Protein AF-A0A820TMY3-F1 (afdb_monomer)

Sequence (99 aa):
VLPTGPGAWELRDNNTSRSKKAVVINDMHKAIPSPTHMALVELQRRKILKCLVSQNCDGLHLRSGMNPKCLAELHGNMNLESCSKCDAKYLRDYDAATG

Radius of gyration: 17.81 Å; Cα contacts (8 Å, |Δi|>4): 97; chains: 1; bounding box: 42×46×33 Å

Solvent-accessible surface area (backbone atoms only — not comparable to full-atom values): 6385 Å² total; per-residue (Å²): 132,64,96,82,57,81,54,83,73,65,59,66,78,61,89,66,92,70,79,85,70,82,81,80,84,72,63,70,75,75,60,72,62,50,74,67,49,50,50,52,36,50,35,38,76,70,65,71,45,80,63,46,80,40,75,60,37,81,42,41,58,59,75,55,66,39,59,69,92,38,50,43,53,78,70,42,37,35,23,49,36,65,40,95,88,74,68,53,71,48,82,52,87,50,81,45,65,68,130

Mean predicted aligned error: 10.36 Å

pLDDT: mean 83.42, std 15.84, range [44.34, 98.38]

Organism: NCBI:txid433720

Foldseek 3Di:
DPPVPDDPVVVVVPDDDDDDDDDDDDDLLPDAADPVLLVQQVCVVVVVQQAAEDCDQSCNNVVSVHDPVRYHHPPHHQQWDADPPPRDIDGHSDGPPDD

InterPro domains:
  IPR003000 Sirtuin family [PF02146] (29-92)
  IPR026590 Sirtuin family, catalytic core domain [PS50305] (1-99)
  IPR029035 DHS-like NAD/FAD-binding domain superfamily [SSF52467] (25-95)
  IPR050134 NAD-dependent sirtuin protein deacylases [PTHR11085] (23-92)

Ne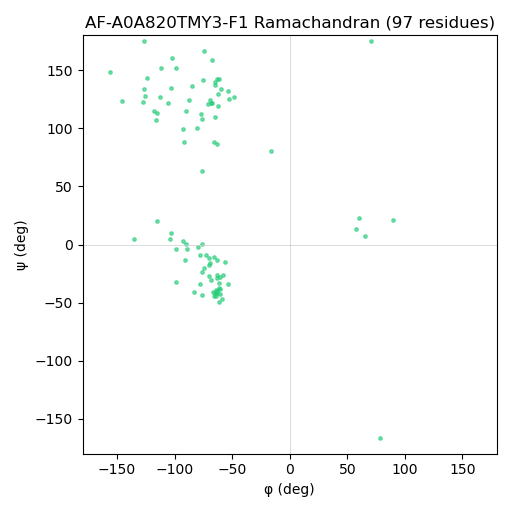arest PDB structures (foldseek):
  3pkj-assembly7_E  TM=9.609E-01  e=8.923E-08  Homo sapiens
  3pkj-assembly7_B  TM=9.615E-01  e=1.451E-07  Homo sapiens
  8ak5-assembly2_B  TM=9.652E-01  e=2.711E-07  Homo sapiens
  3pkj-assembly1_A  TM=9.621E-01  e=2.711E-07  Homo sapiens
  3pki-assembly2_B  TM=7.802E-01  e=4.408E-07  Homo sapiens

Structure (mmCIF, N/CA/C/O backbone):
data_AF-A0A820TMY3-F1
#
_entry.id   AF-A0A820TMY3-F1
#
loop_
_atom_site.group_PDB
_atom_site.id
_atom_site.type_symbol
_atom_site.label_atom_id
_atom_site.label_alt_id
_atom_site.label_comp_id
_atom_site.label_asym_id
_atom_site.label_entity_id
_atom_site.label_seq_id
_atom_site.pdbx_PDB_ins_code
_atom_site.Cartn_x
_atom_site.Cartn_y
_atom_site.Cartn_z
_atom_site.occupancy
_atom_site.B_iso_or_equiv
_atom_site.auth_seq_id
_atom_site.auth_comp_id
_atom_site.auth_asym_id
_atom_site.auth_atom_id
_atom_site.pdbx_PDB_model_num
ATOM 1 N N . VAL A 1 1 ? 7.267 -34.389 0.660 1.00 53.50 1 VAL A N 1
ATOM 2 C CA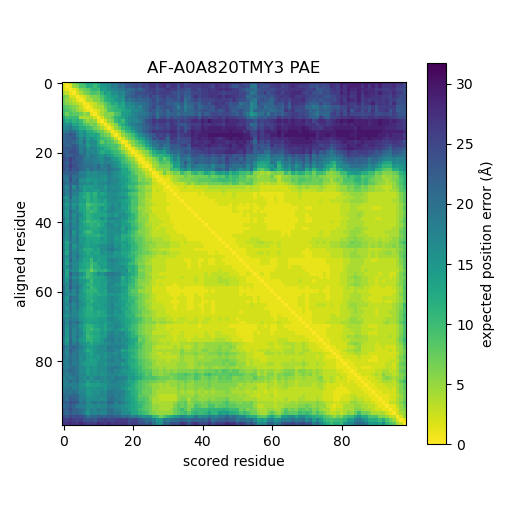 . VAL A 1 1 ? 7.757 -33.836 -0.624 1.00 53.50 1 VAL A CA 1
ATOM 3 C C . VAL A 1 1 ? 6.539 -33.490 -1.457 1.00 53.50 1 VAL A C 1
ATOM 5 O O . VAL A 1 1 ? 5.697 -34.363 -1.635 1.00 53.50 1 VAL A O 1
ATOM 8 N N . LEU A 1 2 ? 6.369 -32.224 -1.849 1.00 53.25 2 LEU A N 1
ATOM 9 C CA . LEU A 1 2 ? 5.238 -31.825 -2.691 1.00 53.25 2 LEU A CA 1
ATOM 10 C C . LEU A 1 2 ? 5.330 -32.542 -4.053 1.00 53.25 2 LEU A C 1
ATOM 12 O O . LEU A 1 2 ? 6.433 -32.670 -4.586 1.00 53.25 2 LEU A O 1
ATOM 16 N N . PRO A 1 3 ? 4.204 -32.976 -4.646 1.00 65.00 3 PRO A N 1
ATOM 17 C CA . PRO A 1 3 ? 4.201 -33.647 -5.950 1.00 65.00 3 PRO A CA 1
ATOM 18 C C . PRO A 1 3 ? 4.711 -32.761 -7.100 1.00 65.00 3 PRO A C 1
ATOM 20 O O . PRO A 1 3 ? 5.016 -33.260 -8.176 1.00 65.00 3 PRO A O 1
ATOM 23 N N . THR A 1 4 ? 4.836 -31.453 -6.870 1.00 69.19 4 THR A N 1
ATOM 24 C CA . THR A 1 4 ? 5.355 -30.459 -7.820 1.00 69.19 4 THR A CA 1
ATOM 25 C C . THR A 1 4 ? 6.880 -30.428 -7.923 1.00 69.19 4 THR A C 1
ATOM 27 O O . THR A 1 4 ? 7.413 -29.646 -8.705 1.00 69.19 4 THR A O 1
ATOM 30 N N . GLY A 1 5 ? 7.588 -31.246 -7.139 1.00 64.44 5 GLY A N 1
ATOM 31 C CA . GLY A 1 5 ? 9.041 -31.166 -7.026 1.00 64.44 5 GLY A CA 1
ATOM 32 C C . GLY A 1 5 ? 9.507 -29.917 -6.264 1.00 64.44 5 GLY A C 1
ATOM 33 O O . GLY A 1 5 ? 8.681 -29.090 -5.853 1.00 64.44 5 GLY A O 1
ATOM 34 N N . PRO A 1 6 ? 10.823 -29.808 -6.021 1.00 66.25 6 PRO A N 1
ATOM 35 C CA . PRO A 1 6 ? 11.394 -28.685 -5.302 1.00 66.25 6 PRO A CA 1
ATOM 36 C C . PRO A 1 6 ? 11.217 -27.364 -6.065 1.00 66.25 6 PRO A C 1
ATOM 38 O O . PRO A 1 6 ? 11.337 -27.308 -7.291 1.00 66.25 6 PRO A O 1
ATOM 41 N N . GLY A 1 7 ? 10.908 -26.289 -5.342 1.00 61.31 7 GLY A N 1
ATOM 42 C CA . GLY A 1 7 ? 10.694 -24.963 -5.924 1.00 61.31 7 GLY A CA 1
ATOM 43 C C . GLY A 1 7 ? 11.987 -24.382 -6.503 1.00 61.31 7 GLY A C 1
ATOM 44 O O . GLY A 1 7 ? 13.087 -24.736 -6.090 1.00 61.31 7 GLY A O 1
ATOM 45 N N . ALA A 1 8 ? 11.892 -23.414 -7.420 1.00 63.53 8 ALA A N 1
ATOM 46 C CA . ALA A 1 8 ? 13.065 -22.775 -8.041 1.00 63.53 8 ALA A CA 1
ATOM 47 C C . ALA A 1 8 ? 14.071 -22.146 -7.045 1.00 63.53 8 ALA A C 1
ATOM 49 O O . ALA A 1 8 ? 15.201 -21.829 -7.417 1.00 63.53 8 ALA A O 1
ATOM 50 N N . TRP A 1 9 ? 13.660 -21.958 -5.789 1.00 54.88 9 TRP A N 1
ATOM 51 C CA . TRP A 1 9 ? 14.500 -21.510 -4.680 1.00 54.88 9 TRP A CA 1
ATOM 52 C C . TRP A 1 9 ? 15.380 -22.627 -4.102 1.00 54.88 9 TRP A C 1
ATOM 54 O O . TRP A 1 9 ? 16.520 -22.347 -3.760 1.00 54.88 9 TRP A O 1
ATOM 64 N N . GLU A 1 10 ? 14.907 -23.875 -4.086 1.00 62.06 10 GLU A N 1
ATOM 65 C CA . GLU A 1 10 ? 15.664 -25.059 -3.640 1.00 62.06 10 GLU A CA 1
ATOM 66 C C . GLU A 1 10 ? 16.694 -25.516 -4.690 1.00 62.06 10 GLU A C 1
ATOM 68 O O . GLU A 1 10 ? 17.713 -26.108 -4.355 1.00 62.06 10 GLU A O 1
ATOM 73 N N . LEU A 1 11 ? 16.496 -25.178 -5.972 1.00 57.81 11 LEU A N 1
ATOM 74 C CA . LEU A 1 11 ? 17.484 -25.441 -7.032 1.00 57.81 11 LEU A CA 1
ATOM 75 C C . LEU A 1 11 ? 18.761 -24.586 -6.908 1.00 57.81 11 LEU A C 1
ATOM 77 O O . LEU A 1 11 ? 19.760 -24.894 -7.557 1.00 57.81 11 LEU A O 1
ATOM 81 N N . ARG A 1 12 ? 18.741 -23.504 -6.115 1.00 56.72 12 ARG A N 1
ATOM 82 C CA . ARG A 1 12 ? 19.876 -22.570 -5.983 1.00 56.72 12 ARG A CA 1
ATOM 83 C C . ARG A 1 12 ? 21.037 -23.119 -5.161 1.00 56.72 12 ARG A C 1
ATOM 85 O O . ARG A 1 12 ? 22.150 -22.636 -5.350 1.00 56.72 12 ARG A O 1
ATOM 92 N N . ASP A 1 13 ? 20.804 -24.131 -4.334 1.00 56.44 13 ASP A N 1
ATOM 93 C CA . ASP A 1 13 ? 21.854 -24.730 -3.502 1.00 56.44 13 ASP A CA 1
ATOM 94 C C . ASP A 1 13 ? 22.765 -25.683 -4.299 1.00 56.44 13 ASP A C 1
ATOM 96 O O . ASP A 1 13 ? 23.841 -26.070 -3.841 1.00 56.44 13 ASP A O 1
ATOM 100 N N . ASN A 1 14 ? 22.402 -25.989 -5.550 1.00 56.28 14 ASN A N 1
ATOM 101 C CA . ASN A 1 14 ? 23.194 -26.837 -6.433 1.00 56.28 14 ASN A CA 1
ATOM 102 C C . ASN A 1 14 ? 24.153 -25.986 -7.275 1.00 56.28 14 ASN A C 1
ATOM 104 O O . ASN A 1 14 ? 23.833 -25.552 -8.384 1.00 56.28 14 ASN A O 1
ATOM 108 N N . ASN A 1 15 ? 25.328 -25.756 -6.684 1.00 53.88 15 ASN A N 1
ATOM 109 C CA . ASN A 1 15 ? 26.574 -25.203 -7.225 1.00 53.88 15 ASN A CA 1
ATOM 110 C C . ASN A 1 15 ? 26.679 -25.188 -8.769 1.00 53.88 15 ASN A C 1
ATOM 112 O O . ASN A 1 15 ? 27.332 -26.030 -9.383 1.00 53.88 15 ASN A O 1
ATOM 116 N N . THR A 1 16 ? 26.057 -24.196 -9.405 1.00 55.34 16 THR A N 1
ATOM 117 C CA . THR A 1 16 ? 26.292 -23.847 -10.809 1.00 55.34 16 THR A CA 1
ATOM 118 C C . THR A 1 16 ? 26.842 -22.428 -10.842 1.00 55.34 16 THR A C 1
ATOM 120 O O . THR A 1 16 ? 26.197 -21.465 -10.424 1.00 55.34 16 THR A O 1
ATOM 123 N N . SER A 1 17 ? 28.089 -22.308 -11.293 1.00 55.56 17 SER A N 1
ATOM 124 C CA . SER A 1 17 ? 28.866 -21.073 -11.386 1.00 55.56 17 SER A CA 1
ATOM 125 C C . SER A 1 17 ? 28.213 -20.078 -12.355 1.00 55.56 17 SER A C 1
ATOM 127 O O . SER A 1 17 ? 28.526 -20.000 -13.541 1.00 55.56 17 SER A O 1
ATOM 129 N N . ARG A 1 18 ? 27.269 -19.280 -11.845 1.00 59.00 18 ARG A N 1
ATOM 130 C CA . ARG A 1 18 ? 26.671 -18.161 -12.579 1.00 59.00 18 ARG A CA 1
ATOM 131 C C . ARG A 1 18 ? 27.724 -17.070 -12.779 1.00 59.00 18 ARG A C 1
ATOM 133 O O . ARG A 1 18 ? 28.257 -16.535 -11.809 1.00 59.00 18 ARG A O 1
ATOM 140 N N . SER A 1 19 ? 27.995 -16.723 -14.040 1.00 58.94 19 SER A N 1
ATOM 141 C CA . SER A 1 19 ? 28.814 -15.560 -14.408 1.00 58.94 19 SER A CA 1
ATOM 142 C C . SER A 1 19 ? 28.348 -14.323 -13.628 1.00 58.94 19 SER A C 1
ATOM 144 O O . SER A 1 19 ? 27.150 -14.016 -13.614 1.00 58.94 19 SER A O 1
ATOM 146 N N . LYS A 1 20 ? 29.280 -13.649 -12.938 1.00 57.69 20 LYS A N 1
ATOM 147 C CA . LYS A 1 20 ? 29.012 -12.463 -12.112 1.00 57.69 20 LYS A CA 1
ATOM 148 C C . LYS A 1 20 ? 28.560 -11.315 -13.018 1.00 57.69 20 LYS A C 1
ATOM 150 O O . LYS A 1 20 ? 29.377 -10.527 -13.485 1.00 57.69 20 LYS A O 1
ATOM 155 N N . LYS A 1 21 ? 27.256 -11.217 -13.289 1.00 63.72 21 LYS A N 1
ATOM 156 C CA . LYS A 1 21 ? 26.676 -9.992 -13.850 1.00 63.72 21 LYS A CA 1
ATOM 157 C C . LYS A 1 21 ? 26.934 -8.855 -12.864 1.00 63.72 21 LYS A C 1
ATOM 159 O O . LYS A 1 21 ? 26.723 -9.030 -11.665 1.00 63.72 21 LYS A O 1
ATOM 164 N N . ALA A 1 22 ? 27.386 -7.714 -13.379 1.00 67.62 22 ALA A N 1
ATOM 165 C CA . ALA A 1 22 ? 27.529 -6.499 -12.593 1.00 67.62 22 ALA A CA 1
ATOM 166 C C . ALA A 1 22 ? 26.203 -6.198 -11.882 1.00 67.62 22 ALA A C 1
ATOM 168 O O . ALA A 1 22 ? 25.144 -6.152 -12.514 1.00 67.62 22 ALA A O 1
ATOM 169 N N . VAL A 1 23 ? 26.264 -6.049 -10.561 1.00 67.19 23 VAL A N 1
ATOM 170 C CA . VAL A 1 23 ? 25.110 -5.661 -9.756 1.00 67.19 23 VAL A CA 1
ATOM 171 C C . VAL A 1 23 ? 24.909 -4.169 -9.977 1.00 67.19 23 VAL A C 1
ATOM 173 O O . VAL A 1 23 ? 25.711 -3.357 -9.525 1.00 67.19 23 VAL A O 1
ATOM 176 N N . VAL A 1 24 ? 23.859 -3.809 -10.710 1.00 70.19 24 VAL A N 1
ATOM 177 C CA . VAL A 1 24 ? 23.426 -2.415 -10.805 1.00 70.19 24 VAL A CA 1
ATOM 178 C C . VAL A 1 24 ? 22.686 -2.093 -9.510 1.00 70.19 24 VAL A C 1
ATOM 180 O O . VAL A 1 24 ? 21.631 -2.666 -9.239 1.00 70.19 24 VAL A O 1
ATOM 183 N N . ILE A 1 25 ? 23.266 -1.219 -8.689 1.00 66.38 25 ILE A N 1
ATOM 184 C CA . ILE A 1 25 ? 22.620 -0.716 -7.477 1.00 66.38 25 ILE A CA 1
ATOM 185 C C . ILE A 1 25 ? 21.660 0.392 -7.917 1.00 66.38 25 ILE A C 1
ATOM 187 O O . ILE A 1 25 ? 22.086 1.505 -8.220 1.00 66.38 25 ILE A O 1
ATOM 191 N N . ASN A 1 26 ? 20.372 0.071 -8.011 1.00 68.44 26 ASN A N 1
ATOM 192 C CA . ASN A 1 26 ? 19.348 1.074 -8.278 1.00 68.44 26 ASN A CA 1
ATOM 193 C C . ASN A 1 26 ? 18.916 1.737 -6.972 1.00 68.44 26 ASN A C 1
ATOM 195 O O . ASN A 1 26 ? 18.671 1.066 -5.972 1.00 68.44 26 ASN A O 1
ATOM 199 N N . ASP A 1 27 ? 18.782 3.058 -7.021 1.00 81.00 27 ASP A N 1
ATOM 200 C CA . ASP A 1 27 ? 18.176 3.855 -5.962 1.00 81.00 27 ASP A CA 1
ATOM 201 C C . ASP A 1 27 ? 16.702 3.449 -5.781 1.00 81.00 27 ASP A C 1
ATOM 203 O O . ASP A 1 27 ? 15.897 3.554 -6.713 1.00 81.00 27 ASP A O 1
ATOM 207 N N . MET A 1 28 ? 16.359 2.970 -4.583 1.00 78.81 28 MET A N 1
ATOM 208 C CA . MET A 1 28 ? 15.015 2.499 -4.245 1.00 78.81 28 MET A CA 1
ATOM 209 C C . MET A 1 28 ? 13.966 3.612 -4.374 1.00 78.81 28 MET A C 1
ATOM 211 O O . MET A 1 28 ? 12.847 3.347 -4.811 1.00 78.81 28 MET A O 1
ATOM 215 N N . HIS A 1 29 ? 14.323 4.872 -4.101 1.00 77.38 29 HIS A N 1
ATOM 216 C CA . HIS A 1 29 ? 13.392 6.002 -4.218 1.00 77.38 29 HIS A CA 1
ATOM 217 C C . HIS A 1 29 ? 12.913 6.212 -5.656 1.00 77.38 29 HIS A C 1
ATOM 219 O O . HIS A 1 29 ? 11.781 6.630 -5.903 1.00 77.38 29 HIS A O 1
ATOM 225 N N . LYS A 1 30 ? 13.752 5.842 -6.628 1.00 83.38 30 LYS A N 1
ATOM 226 C CA . LYS A 1 30 ? 13.453 5.944 -8.060 1.00 83.38 30 LYS A CA 1
ATOM 227 C C . LYS A 1 30 ? 12.776 4.698 -8.621 1.00 83.38 30 LYS A C 1
ATOM 229 O O . LYS A 1 30 ? 12.414 4.690 -9.798 1.00 83.38 30 LYS A O 1
ATOM 234 N N . ALA A 1 31 ? 12.594 3.649 -7.818 1.00 88.19 31 ALA A N 1
ATOM 235 C CA . ALA A 1 31 ? 11.895 2.453 -8.261 1.00 88.19 31 ALA A CA 1
ATOM 236 C C . ALA A 1 31 ? 10.452 2.797 -8.650 1.00 88.19 31 ALA A C 1
ATOM 238 O O . ALA A 1 31 ? 9.800 3.625 -8.010 1.00 88.19 31 ALA A O 1
ATOM 239 N N . ILE A 1 32 ? 9.957 2.154 -9.705 1.00 91.19 32 ILE A N 1
ATOM 240 C CA . ILE A 1 32 ? 8.570 2.269 -10.162 1.00 91.19 32 ILE A CA 1
ATOM 241 C C . ILE A 1 32 ? 7.841 0.939 -9.941 1.00 91.19 32 ILE A C 1
ATOM 243 O O . ILE A 1 32 ? 8.485 -0.116 -9.972 1.00 91.19 32 ILE A O 1
ATOM 247 N N . PRO A 1 33 ? 6.511 0.951 -9.736 1.00 95.38 33 PRO A N 1
ATOM 248 C CA . PRO A 1 33 ? 5.737 -0.275 -9.597 1.00 95.38 33 PRO A CA 1
ATOM 249 C C . PRO A 1 33 ? 5.950 -1.234 -10.772 1.00 95.38 33 PRO A C 1
ATOM 251 O O . PRO A 1 33 ? 5.873 -0.850 -11.939 1.00 95.38 33 PRO A O 1
ATOM 254 N N . SER A 1 34 ? 6.203 -2.505 -10.460 1.00 96.50 34 SER A N 1
ATOM 255 C CA . SER A 1 34 ? 6.380 -3.541 -11.482 1.00 96.50 34 SER A CA 1
ATOM 256 C C . SER A 1 34 ? 5.041 -3.946 -12.127 1.00 96.50 34 SER A C 1
ATOM 258 O O . SER A 1 34 ? 3.977 -3.677 -11.560 1.00 96.50 34 SER A O 1
ATOM 260 N N . PRO A 1 35 ? 5.047 -4.679 -13.259 1.00 98.19 35 PRO A N 1
ATOM 261 C CA . PRO A 1 35 ? 3.818 -5.204 -13.858 1.00 98.19 35 PRO A CA 1
ATOM 262 C C . PRO A 1 35 ? 2.957 -6.023 -12.888 1.00 98.19 35 PRO A C 1
ATOM 264 O O . PRO A 1 35 ? 1.733 -5.940 -12.940 1.00 98.19 35 PRO A O 1
ATOM 267 N N . THR A 1 36 ? 3.572 -6.757 -11.954 1.00 97.81 36 THR A N 1
ATOM 268 C CA . THR A 1 36 ? 2.841 -7.500 -10.915 1.00 97.81 36 THR A CA 1
ATOM 269 C C . THR A 1 36 ? 2.097 -6.564 -9.966 1.00 97.81 36 THR A C 1
ATOM 271 O O . THR A 1 36 ? 0.943 -6.831 -9.645 1.00 97.81 36 THR A O 1
ATOM 274 N N . HIS A 1 37 ? 2.706 -5.445 -9.557 1.00 98.12 37 HIS A N 1
ATOM 275 C CA . HIS A 1 37 ? 2.013 -4.438 -8.746 1.00 98.12 37 HIS A CA 1
ATOM 276 C C . HIS A 1 37 ? 0.783 -3.911 -9.489 1.00 98.12 37 HIS A C 1
ATOM 278 O O . HIS A 1 37 ? -0.317 -3.897 -8.939 1.00 98.12 37 HIS A O 1
ATOM 284 N N . MET A 1 38 ? 0.951 -3.571 -10.769 1.00 98.25 38 MET A N 1
ATOM 285 C CA . MET A 1 38 ? -0.142 -3.066 -11.600 1.0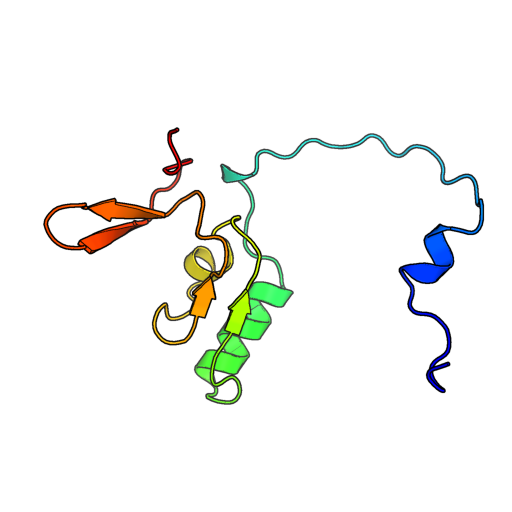0 98.25 38 MET A CA 1
ATOM 286 C C . MET A 1 38 ? -1.251 -4.107 -11.809 1.00 98.25 38 MET A C 1
ATOM 288 O O . MET A 1 38 ? -2.432 -3.768 -11.749 1.00 98.25 38 MET A O 1
ATOM 292 N N . ALA A 1 39 ? -0.897 -5.382 -11.987 1.00 98.38 39 ALA A N 1
ATOM 293 C CA . ALA A 1 39 ? -1.866 -6.469 -12.097 1.00 98.38 39 ALA A CA 1
ATOM 294 C C . ALA A 1 39 ? -2.683 -6.646 -10.805 1.00 98.38 39 ALA A C 1
ATOM 296 O O . ALA A 1 39 ? -3.899 -6.816 -10.867 1.00 98.38 39 ALA A O 1
ATOM 297 N N . LEU A 1 40 ? -2.046 -6.553 -9.633 1.00 98.31 40 LEU A N 1
ATOM 298 C CA . LEU A 1 40 ? -2.738 -6.629 -8.341 1.00 98.31 40 LEU A CA 1
ATOM 299 C C . LEU A 1 40 ? -3.721 -5.468 -8.150 1.00 98.31 40 LEU A C 1
ATOM 301 O O . LEU A 1 40 ? -4.840 -5.685 -7.683 1.00 98.31 40 LEU A O 1
ATOM 305 N N . VAL A 1 41 ? -3.342 -4.255 -8.562 1.00 98.06 41 VAL A N 1
ATOM 306 C CA . VAL A 1 41 ? -4.247 -3.094 -8.566 1.00 98.06 41 VAL A CA 1
ATOM 307 C C . VAL A 1 41 ? -5.453 -3.347 -9.470 1.00 98.06 41 VAL A C 1
ATOM 309 O O . VAL A 1 41 ? -6.585 -3.053 -9.087 1.00 98.06 41 VAL A O 1
ATOM 312 N N . GLU A 1 42 ? -5.251 -3.935 -10.647 1.00 98.19 42 GLU A N 1
ATOM 313 C CA . GLU A 1 42 ? -6.354 -4.250 -11.556 1.00 98.19 42 GLU A CA 1
ATOM 314 C C . GLU A 1 42 ? -7.291 -5.330 -10.990 1.00 98.19 42 GLU A C 1
ATOM 316 O O . GLU A 1 42 ? -8.514 -5.184 -11.044 1.00 98.19 42 GLU A O 1
ATOM 321 N N . LEU A 1 43 ? -6.751 -6.376 -10.357 1.00 98.31 43 LEU A N 1
ATOM 322 C CA . LEU A 1 43 ? -7.558 -7.384 -9.659 1.00 98.31 43 LEU A CA 1
ATOM 323 C C . LEU A 1 43 ? -8.376 -6.774 -8.512 1.00 98.31 43 LEU A C 1
ATOM 325 O O . LEU A 1 43 ? -9.533 -7.153 -8.304 1.00 98.31 43 LEU A O 1
ATOM 329 N N . GLN A 1 44 ? -7.804 -5.807 -7.792 1.00 97.75 44 GLN A N 1
ATOM 330 C CA . GLN A 1 44 ? -8.501 -5.051 -6.754 1.00 97.75 44 GLN A CA 1
ATOM 331 C C . GLN A 1 44 ? -9.623 -4.186 -7.345 1.00 97.75 44 GLN A C 1
ATOM 333 O O . GLN A 1 44 ? -10.736 -4.178 -6.819 1.00 97.75 44 GLN A O 1
ATOM 338 N N . ARG A 1 45 ? -9.380 -3.484 -8.461 1.00 96.69 45 ARG A N 1
ATOM 339 C CA . ARG A 1 45 ? -10.401 -2.675 -9.157 1.00 96.69 45 ARG A CA 1
ATOM 340 C C . ARG A 1 45 ? -11.580 -3.514 -9.636 1.00 96.69 45 ARG A C 1
ATOM 342 O O . ARG A 1 45 ? -12.726 -3.096 -9.497 1.00 96.69 45 ARG A O 1
ATOM 349 N N . ARG A 1 46 ? -11.310 -4.728 -10.118 1.00 97.94 46 ARG A N 1
ATOM 350 C CA . ARG A 1 46 ? -12.336 -5.703 -10.521 1.00 97.94 46 ARG A CA 1
ATOM 351 C C . ARG A 1 46 ? -13.028 -6.398 -9.346 1.00 97.94 46 ARG A C 1
ATOM 353 O O . ARG A 1 46 ? -13.893 -7.234 -9.579 1.00 97.94 46 ARG A O 1
ATOM 360 N N . LYS A 1 47 ? -12.668 -6.065 -8.099 1.00 96.81 47 LYS A N 1
ATOM 361 C CA . LYS A 1 47 ? -13.189 -6.678 -6.863 1.00 96.81 47 LYS A CA 1
ATOM 362 C C . LYS A 1 47 ? -12.933 -8.191 -6.762 1.00 96.81 47 LYS A C 1
ATOM 364 O O . LYS A 1 47 ? -13.631 -8.882 -6.028 1.00 96.81 47 LYS A O 1
ATOM 369 N N . ILE A 1 48 ? -11.926 -8.697 -7.477 1.00 98.12 48 ILE A N 1
ATOM 370 C CA . ILE A 1 48 ? -11.480 -10.098 -7.408 1.00 98.12 48 ILE A CA 1
ATOM 371 C C . ILE A 1 48 ? -10.536 -10.274 -6.214 1.00 98.12 48 ILE A C 1
ATOM 373 O O . ILE A 1 48 ? -10.623 -11.251 -5.474 1.00 98.12 48 ILE A O 1
ATOM 377 N N . LEU A 1 49 ? -9.647 -9.299 -6.000 1.00 97.50 49 LEU A N 1
ATOM 378 C CA . LEU A 1 49 ? -8.736 -9.269 -4.861 1.00 97.50 49 LEU A CA 1
ATOM 379 C C . LEU A 1 49 ? -9.391 -8.529 -3.688 1.00 97.50 49 LEU A C 1
ATOM 381 O O . LEU A 1 49 ? -9.649 -7.329 -3.770 1.00 97.50 49 LEU A O 1
ATOM 385 N N . LYS A 1 50 ? -9.657 -9.253 -2.593 1.00 96.88 50 LYS A N 1
ATOM 386 C CA . LYS A 1 50 ? -10.273 -8.702 -1.371 1.00 96.88 50 LYS A CA 1
ATOM 387 C C . LYS A 1 50 ? -9.285 -7.891 -0.531 1.00 96.88 50 LYS A C 1
ATOM 389 O O . LYS A 1 50 ? -9.647 -6.851 0.008 1.00 96.88 50 LYS A O 1
ATOM 394 N N . CYS A 1 51 ? -8.071 -8.408 -0.375 1.00 97.12 51 CYS A N 1
ATOM 395 C CA . CYS A 1 51 ? -7.014 -7.814 0.432 1.00 97.12 51 CYS A CA 1
ATOM 396 C C . CYS A 1 51 ? -5.652 -8.308 -0.066 1.00 97.12 51 CYS A C 1
ATOM 398 O O . CYS A 1 51 ? -5.549 -9.444 -0.535 1.00 97.12 51 CYS A O 1
ATOM 400 N N . LEU A 1 52 ? -4.626 -7.469 0.054 1.00 97.75 52 LEU A N 1
ATOM 401 C CA . LEU A 1 52 ? -3.228 -7.824 -0.127 1.00 97.75 52 LEU A CA 1
ATOM 402 C C . LEU A 1 52 ? -2.505 -7.719 1.216 1.00 97.75 52 LEU A C 1
ATOM 404 O O . LEU A 1 52 ? -2.538 -6.677 1.863 1.00 97.75 52 LEU A O 1
ATOM 408 N N . VAL A 1 53 ? -1.817 -8.786 1.610 1.00 97.75 53 VAL A N 1
ATOM 409 C CA . VAL A 1 53 ? -0.903 -8.782 2.756 1.00 97.75 53 VAL A CA 1
ATOM 410 C C . VAL A 1 53 ? 0.516 -8.803 2.204 1.00 97.75 53 VAL A C 1
ATOM 412 O O . VAL A 1 53 ? 0.859 -9.708 1.444 1.00 97.75 53 VAL A O 1
ATOM 415 N N . SER A 1 54 ? 1.320 -7.802 2.553 1.00 97.12 54 SER A N 1
ATOM 416 C CA . SER A 1 54 ? 2.683 -7.635 2.056 1.00 97.12 54 SER A CA 1
ATOM 417 C C . SER A 1 54 ? 3.684 -7.560 3.205 1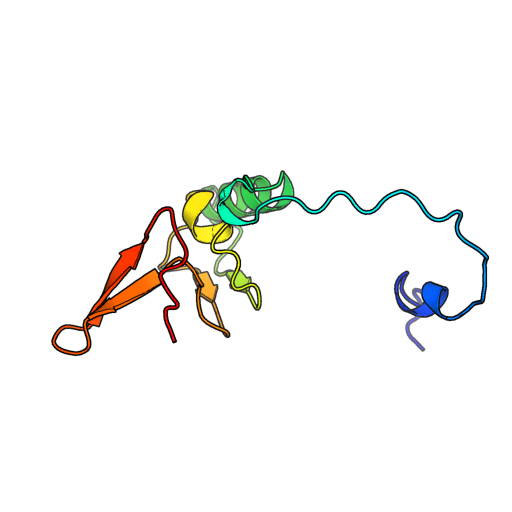.00 97.12 54 SER A C 1
ATOM 419 O O . SER A 1 54 ? 3.408 -6.993 4.262 1.00 97.12 54 SER A O 1
ATOM 421 N N . GLN A 1 55 ? 4.855 -8.150 2.980 1.00 96.88 55 GLN A N 1
ATOM 422 C CA . GLN A 1 55 ? 6.028 -8.042 3.853 1.00 96.88 55 GLN A CA 1
ATOM 423 C C . GLN A 1 55 ? 7.037 -7.007 3.337 1.00 96.88 55 GLN A C 1
ATOM 425 O O . GLN A 1 55 ? 8.059 -6.776 3.982 1.00 96.88 55 GLN A O 1
ATOM 430 N N . ASN A 1 56 ? 6.782 -6.419 2.168 1.00 94.12 56 ASN A N 1
ATOM 431 C CA . ASN A 1 56 ? 7.668 -5.432 1.575 1.00 94.12 56 ASN A CA 1
ATOM 432 C C . ASN A 1 56 ? 7.535 -4.092 2.302 1.00 94.12 56 ASN A C 1
ATOM 434 O O . ASN A 1 56 ? 6.421 -3.668 2.602 1.00 94.12 56 ASN A O 1
ATOM 438 N N . CYS A 1 57 ? 8.661 -3.398 2.483 1.00 92.69 57 CYS A N 1
ATOM 439 C CA . CYS A 1 57 ? 8.699 -2.033 3.019 1.00 92.69 57 CYS A CA 1
ATOM 440 C C . CYS A 1 57 ? 8.945 -0.968 1.931 1.00 92.69 57 CYS A C 1
ATOM 442 O O . CYS A 1 57 ? 9.118 0.202 2.254 1.00 92.69 57 CYS A O 1
ATOM 444 N N . ASP A 1 58 ? 8.996 -1.363 0.653 1.00 91.69 58 ASP A N 1
ATOM 445 C CA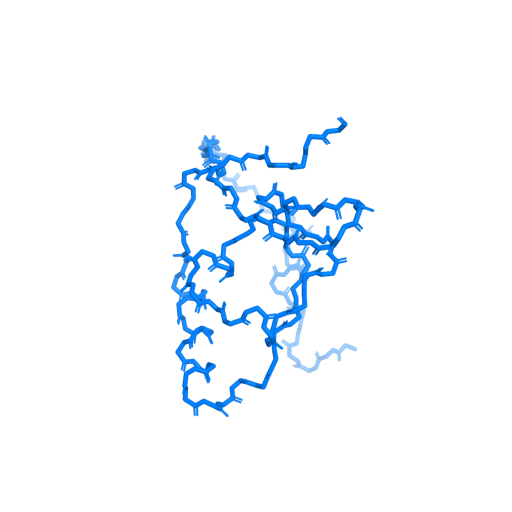 . ASP A 1 58 ? 9.373 -0.523 -0.502 1.00 91.69 58 ASP A CA 1
ATOM 446 C C . ASP A 1 58 ? 8.347 0.562 -0.888 1.00 91.69 58 ASP A C 1
ATOM 448 O O . ASP A 1 58 ? 8.632 1.421 -1.723 1.00 91.69 58 ASP A O 1
ATOM 452 N N . GLY A 1 59 ? 7.140 0.501 -0.321 1.00 91.69 59 GLY A N 1
ATOM 453 C CA . GLY A 1 59 ? 6.044 1.433 -0.578 1.00 91.69 59 GLY A CA 1
ATOM 454 C C . GLY A 1 59 ? 5.468 1.409 -1.997 1.00 91.69 59 GLY A C 1
ATOM 455 O O . GLY A 1 59 ? 4.598 2.224 -2.329 1.00 91.69 59 GLY A O 1
ATOM 456 N N . LEU A 1 60 ? 5.880 0.464 -2.848 1.00 94.69 60 LEU A N 1
ATOM 457 C CA . LEU A 1 60 ? 5.467 0.41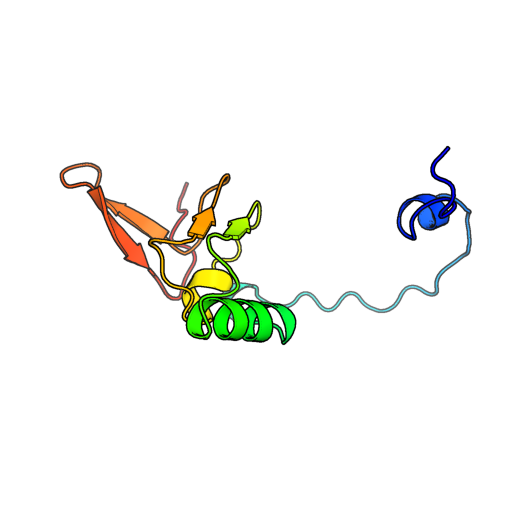2 -4.250 1.00 94.69 60 L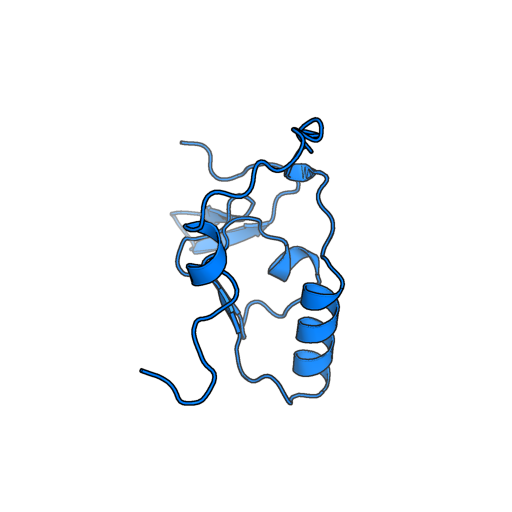EU A CA 1
ATOM 458 C C . LEU A 1 60 ? 3.997 0.022 -4.419 1.00 94.69 60 LEU A C 1
ATOM 460 O O . LEU A 1 60 ? 3.365 0.451 -5.385 1.00 94.69 60 LEU A O 1
ATOM 464 N N . HIS A 1 61 ? 3.414 -0.727 -3.480 1.00 96.12 61 HIS A N 1
ATOM 465 C CA . HIS A 1 61 ? 1.982 -1.035 -3.499 1.00 96.12 61 HIS A CA 1
ATOM 466 C C . HIS A 1 61 ? 1.126 0.234 -3.396 1.00 96.12 61 HIS A C 1
ATOM 468 O O . HIS A 1 61 ? 0.255 0.451 -4.243 1.00 96.12 61 HIS A O 1
ATOM 474 N N . LEU A 1 62 ? 1.410 1.119 -2.438 1.00 94.38 62 LEU A N 1
ATOM 475 C CA . LEU A 1 62 ? 0.699 2.395 -2.315 1.00 94.38 62 LEU A CA 1
ATOM 476 C C . LEU A 1 62 ? 0.947 3.297 -3.528 1.00 94.38 62 LEU A C 1
ATOM 478 O O . LEU A 1 62 ? -0.004 3.820 -4.110 1.00 94.38 62 LEU A O 1
ATOM 482 N N . ARG A 1 63 ? 2.202 3.405 -3.983 1.00 92.75 63 ARG A N 1
ATOM 483 C CA . ARG A 1 63 ? 2.566 4.203 -5.170 1.00 92.75 63 ARG A CA 1
ATOM 484 C C . ARG A 1 63 ? 1.929 3.686 -6.467 1.00 92.75 63 ARG A C 1
ATOM 486 O O . ARG A 1 63 ? 1.697 4.471 -7.379 1.00 92.75 63 ARG A O 1
ATOM 493 N N . SER A 1 64 ? 1.597 2.395 -6.549 1.00 95.44 64 SER A N 1
ATOM 494 C CA . SER A 1 64 ? 0.860 1.807 -7.682 1.00 95.44 64 SER A CA 1
ATOM 495 C C . SER A 1 64 ? -0.629 2.181 -7.726 1.00 95.44 64 SER A C 1
ATOM 497 O O . SER A 1 64 ? -1.30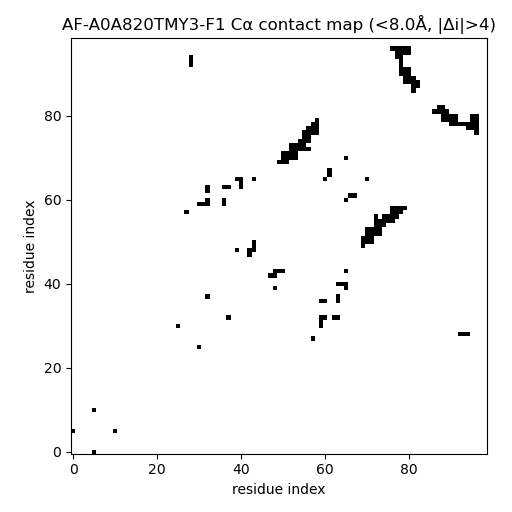6 1.909 -8.719 1.00 95.44 64 SER A O 1
ATOM 499 N N . GLY A 1 65 ? -1.149 2.816 -6.670 1.00 95.25 65 GLY A N 1
ATOM 500 C CA . GLY A 1 65 ? -2.561 3.179 -6.546 1.00 95.25 65 GLY A CA 1
ATOM 501 C C . GLY A 1 65 ? -3.423 2.098 -5.893 1.00 95.25 65 GLY A C 1
ATOM 502 O O . GLY A 1 65 ? -4.641 2.089 -6.090 1.00 95.25 65 GLY A O 1
ATOM 503 N N . MET A 1 66 ? -2.816 1.180 -5.137 1.00 96.69 66 MET A N 1
ATOM 504 C CA . MET A 1 66 ? -3.558 0.232 -4.312 1.00 96.69 66 MET A CA 1
ATOM 505 C C . MET A 1 66 ? -4.312 0.966 -3.204 1.00 96.69 66 MET A C 1
ATOM 507 O O . MET A 1 66 ? -3.776 1.869 -2.566 1.00 96.69 66 MET A O 1
ATOM 511 N N . ASN A 1 67 ? -5.557 0.571 -2.954 1.00 96.19 67 ASN A N 1
ATOM 512 C CA . ASN A 1 67 ? -6.354 1.157 -1.888 1.00 96.19 67 ASN A CA 1
ATOM 513 C C . ASN A 1 67 ? -5.758 0.769 -0.516 1.00 96.19 67 ASN A C 1
ATOM 515 O O . ASN A 1 67 ? -5.721 -0.420 -0.195 1.00 96.19 67 ASN A O 1
ATOM 519 N N . PRO A 1 68 ? -5.369 1.736 0.339 1.00 93.81 68 PRO A N 1
ATOM 520 C CA . PRO A 1 68 ? -4.805 1.440 1.657 1.00 93.81 68 PRO A CA 1
ATOM 521 C C . PRO A 1 68 ? -5.732 0.600 2.547 1.00 93.81 68 PRO A C 1
ATOM 523 O O . PRO A 1 68 ? -5.267 -0.133 3.409 1.00 93.81 68 PRO A O 1
ATOM 526 N N . LYS A 1 69 ? -7.056 0.668 2.337 1.00 94.69 69 LYS A N 1
ATOM 527 C CA . LYS A 1 69 ? -8.037 -0.110 3.113 1.00 94.69 69 LYS A CA 1
ATOM 528 C C . LYS A 1 69 ? -8.013 -1.611 2.810 1.00 94.69 69 LYS A C 1
ATOM 530 O O . LYS A 1 69 ? -8.575 -2.382 3.580 1.00 94.69 69 LYS A O 1
ATOM 535 N N . CYS A 1 70 ? -7.419 -2.025 1.692 1.00 94.69 70 CYS A N 1
ATOM 536 C CA . CYS A 1 70 ? -7.279 -3.430 1.308 1.00 94.69 70 CYS A CA 1
ATOM 537 C C . CYS A 1 70 ? -5.811 -3.876 1.267 1.00 94.69 70 CYS A C 1
ATOM 539 O O . CYS A 1 70 ? -5.498 -4.855 0.593 1.00 94.69 70 CYS A O 1
ATOM 541 N N . LEU A 1 71 ? -4.920 -3.149 1.941 1.00 96.62 71 LEU A N 1
ATOM 542 C CA . LEU A 1 71 ? -3.495 -3.441 2.009 1.00 96.62 71 LEU A CA 1
ATOM 543 C C . LEU A 1 71 ? -3.061 -3.526 3.476 1.00 96.62 71 LEU A C 1
ATOM 545 O O . LEU A 1 71 ? -3.306 -2.608 4.255 1.00 96.62 71 LEU A O 1
ATOM 549 N N . ALA A 1 72 ? -2.393 -4.617 3.837 1.00 96.25 72 ALA A N 1
ATOM 550 C CA . ALA A 1 72 ? -1.728 -4.787 5.122 1.00 96.25 72 ALA A CA 1
ATOM 551 C C . ALA A 1 72 ? -0.215 -4.920 4.901 1.00 96.25 72 ALA A C 1
ATOM 553 O O . ALA A 1 72 ? 0.250 -5.951 4.417 1.00 96.25 72 ALA A O 1
ATOM 554 N N . GLU A 1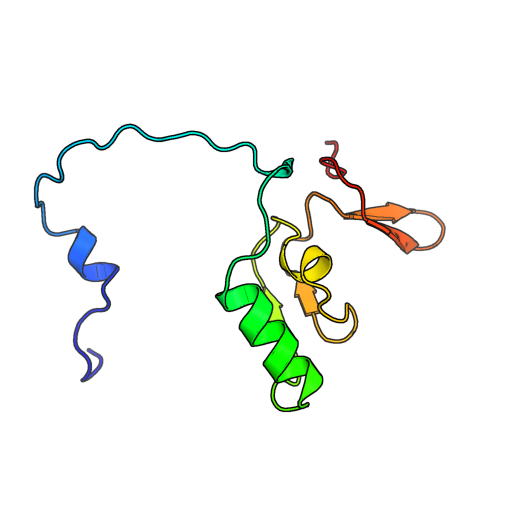 73 ? 0.543 -3.881 5.249 1.00 94.69 73 GLU A N 1
ATOM 555 C CA . GLU A 1 73 ? 2.012 -3.873 5.217 1.00 94.69 73 GLU A CA 1
ATOM 556 C C . GLU A 1 73 ? 2.536 -4.284 6.598 1.00 94.69 73 GLU A C 1
ATOM 558 O O . GLU A 1 73 ? 2.539 -3.492 7.539 1.00 94.69 73 GLU A O 1
ATOM 563 N N . LEU A 1 74 ? 2.922 -5.554 6.739 1.00 93.75 74 LEU A N 1
ATOM 564 C CA . LEU A 1 74 ? 3.219 -6.162 8.043 1.00 93.75 74 LEU A CA 1
ATOM 565 C C . LEU A 1 74 ? 4.477 -5.596 8.704 1.00 93.75 74 LEU A C 1
ATOM 567 O O . LEU A 1 74 ? 4.567 -5.560 9.927 1.00 93.75 74 LEU A O 1
ATOM 571 N N . HIS A 1 75 ? 5.442 -5.165 7.897 1.00 93.56 75 HIS A N 1
ATOM 572 C CA . HIS A 1 75 ? 6.725 -4.633 8.358 1.00 93.56 75 HIS A CA 1
ATOM 573 C C . HIS A 1 75 ? 6.790 -3.100 8.281 1.00 93.56 75 HIS A C 1
ATOM 575 O O . HIS A 1 75 ? 7.854 -2.514 8.467 1.00 93.56 75 HIS A O 1
ATOM 581 N N . GLY A 1 76 ? 5.657 -2.445 8.010 1.00 90.25 76 GLY A N 1
ATOM 582 C CA . GLY A 1 76 ? 5.605 -1.012 7.748 1.00 90.25 76 GLY A CA 1
ATOM 583 C C . GLY A 1 76 ? 6.045 -0.651 6.329 1.00 90.25 76 GLY A C 1
ATOM 584 O O . GLY A 1 76 ? 6.126 -1.498 5.442 1.00 90.25 76 GLY A O 1
ATOM 585 N N . ASN A 1 77 ? 6.284 0.639 6.114 1.00 90.62 77 ASN A N 1
ATOM 586 C CA . ASN A 1 77 ? 6.566 1.213 4.807 1.00 90.62 77 ASN A CA 1
ATOM 587 C C . ASN A 1 77 ? 7.566 2.355 4.973 1.00 90.62 77 ASN A C 1
ATOM 589 O O . ASN A 1 77 ? 7.302 3.294 5.721 1.00 90.62 77 ASN A O 1
ATOM 593 N N . MET A 1 78 ? 8.700 2.267 4.276 1.00 89.62 78 MET A N 1
ATOM 594 C CA . MET A 1 78 ? 9.797 3.233 4.396 1.00 89.62 78 MET A CA 1
ATOM 595 C C . MET A 1 78 ? 9.359 4.649 4.013 1.00 89.62 78 MET A C 1
ATOM 597 O O . MET A 1 78 ? 9.867 5.621 4.543 1.00 89.62 78 MET A O 1
ATOM 601 N N . ASN A 1 79 ? 8.368 4.803 3.136 1.00 90.25 79 ASN A N 1
ATOM 602 C CA . ASN A 1 79 ? 7.889 6.111 2.694 1.00 90.25 79 ASN A CA 1
ATOM 603 C C . ASN A 1 79 ? 6.708 6.649 3.517 1.00 90.25 79 ASN A C 1
ATOM 605 O O . ASN A 1 79 ? 6.163 7.694 3.166 1.00 90.25 79 ASN A O 1
ATOM 609 N N . LEU A 1 80 ? 6.262 5.949 4.564 1.00 90.12 80 LEU A N 1
ATOM 610 C CA . LEU A 1 80 ? 5.055 6.299 5.309 1.00 90.12 80 LEU A CA 1
ATOM 611 C C . LEU A 1 80 ? 5.388 6.691 6.751 1.00 90.12 80 LEU A C 1
ATOM 613 O O . LEU A 1 80 ? 5.739 5.845 7.566 1.00 90.12 80 LEU A O 1
ATOM 617 N N . GLU A 1 81 ? 5.185 7.960 7.090 1.00 90.81 81 GLU A N 1
ATOM 618 C CA . GLU A 1 81 ? 5.267 8.443 8.473 1.00 90.81 81 GLU A CA 1
ATOM 619 C C . GLU A 1 81 ? 3.872 8.566 9.097 1.00 90.81 81 GLU A C 1
ATOM 621 O O . GLU A 1 81 ? 2.875 8.809 8.409 1.00 90.81 81 GLU A O 1
ATOM 626 N N . SER A 1 82 ? 3.798 8.422 10.419 1.00 90.50 82 SER A N 1
ATOM 627 C CA . SER A 1 82 ? 2.565 8.584 11.192 1.00 90.50 82 SER A CA 1
ATOM 628 C C . SER A 1 82 ? 2.751 9.587 12.324 1.00 90.50 82 SER A C 1
ATOM 630 O O . SER A 1 82 ? 3.718 9.508 13.080 1.00 90.50 82 SER A O 1
ATOM 632 N N . CYS A 1 83 ? 1.801 10.506 12.485 1.00 91.44 83 CYS A N 1
ATOM 633 C CA . CYS A 1 83 ? 1.806 11.442 13.602 1.00 91.44 83 CYS A CA 1
ATOM 634 C C . CYS A 1 83 ? 1.483 10.719 14.917 1.00 91.44 83 CYS A C 1
ATOM 636 O O . CYS A 1 83 ? 0.376 10.220 15.083 1.00 91.44 83 CYS A O 1
ATOM 638 N N . SER A 1 84 ? 2.387 10.767 15.895 1.00 90.69 84 SER A N 1
ATOM 639 C CA . SER A 1 84 ? 2.198 10.147 17.219 1.00 90.69 84 SER A CA 1
ATOM 640 C C . SER A 1 84 ? 1.075 10.755 18.072 1.00 90.69 84 SER A C 1
ATOM 642 O O . SER A 1 84 ? 0.738 10.208 19.117 1.00 90.69 84 SER A O 1
ATOM 644 N N . LYS A 1 85 ? 0.511 11.901 17.666 1.00 95.00 85 LYS A N 1
ATOM 645 C CA . LYS A 1 85 ? -0.568 12.587 18.398 1.00 95.00 85 LYS A CA 1
ATOM 646 C C . LYS A 1 85 ? -1.961 12.301 17.843 1.00 95.00 85 LYS A C 1
ATOM 648 O O . LYS A 1 85 ? -2.923 12.355 18.599 1.00 95.00 85 LYS A O 1
ATOM 653 N N . CYS A 1 86 ? -2.084 12.094 16.531 1.00 94.62 86 CYS A N 1
ATOM 654 C CA . CYS A 1 86 ? -3.381 11.990 15.853 1.00 94.62 86 CYS A CA 1
ATOM 655 C C . CYS A 1 86 ? -3.480 10.838 14.846 1.00 94.62 86 CYS A C 1
ATOM 657 O O . CYS A 1 86 ? -4.474 10.754 14.130 1.00 94.62 86 CYS A O 1
ATOM 659 N N . ASP A 1 87 ? -2.448 9.998 14.744 1.00 89.81 87 ASP A N 1
ATOM 660 C CA . ASP A 1 87 ? -2.350 8.843 13.841 1.00 89.81 87 ASP A CA 1
ATOM 661 C C . ASP A 1 87 ? -2.519 9.156 12.345 1.00 89.81 87 ASP A C 1
ATOM 663 O O . ASP A 1 87 ? -2.655 8.253 11.514 1.00 89.81 87 ASP A O 1
ATOM 667 N N . ALA A 1 88 ? -2.464 10.437 11.966 1.00 90.56 88 ALA A N 1
ATOM 668 C CA . ALA A 1 88 ? -2.469 10.843 10.570 1.00 90.56 88 ALA A CA 1
ATOM 669 C C . ALA A 1 88 ? -1.230 10.281 9.862 1.00 90.56 88 ALA A C 1
ATOM 671 O O . ALA A 1 88 ? -0.107 10.449 10.343 1.00 90.56 88 ALA A O 1
ATOM 672 N N . LYS A 1 89 ? -1.450 9.622 8.721 1.00 89.62 89 LYS A N 1
ATOM 673 C CA . LYS A 1 89 ? -0.404 8.991 7.912 1.00 89.62 89 LYS A CA 1
ATOM 674 C C . LYS A 1 89 ? -0.090 9.840 6.688 1.00 89.62 89 LYS A C 1
ATOM 676 O O . LYS A 1 89 ? -1.011 10.265 5.990 1.00 89.62 89 LYS A O 1
ATOM 681 N N . TYR A 1 90 ? 1.193 10.027 6.405 1.00 89.81 90 TYR A N 1
ATOM 682 C CA . TYR A 1 90 ? 1.672 10.830 5.284 1.00 89.81 90 TYR A CA 1
ATOM 683 C C . TYR A 1 90 ? 2.646 10.012 4.447 1.00 89.81 90 TYR A C 1
ATOM 685 O O . TYR A 1 90 ? 3.647 9.513 4.955 1.00 89.81 90 TYR A O 1
ATOM 693 N N . LEU A 1 91 ? 2.331 9.859 3.161 1.00 88.81 91 LEU A N 1
ATOM 694 C CA . LEU A 1 91 ? 3.214 9.201 2.204 1.00 88.81 91 LEU A CA 1
ATOM 695 C C . LEU A 1 91 ? 4.175 10.245 1.624 1.00 88.81 91 LEU A C 1
ATOM 697 O O . LEU A 1 91 ? 3.730 11.264 1.092 1.00 88.81 91 LEU A O 1
ATOM 701 N N . ARG A 1 92 ? 5.476 9.993 1.736 1.00 88.75 92 ARG A N 1
ATOM 702 C CA . ARG A 1 92 ? 6.561 10.835 1.226 1.00 88.75 92 ARG A CA 1
ATOM 703 C C . ARG A 1 92 ? 7.140 10.251 -0.062 1.00 88.75 92 ARG A C 1
ATOM 705 O O . ARG A 1 92 ? 6.959 9.079 -0.377 1.00 88.75 92 ARG A O 1
ATOM 712 N N . ASP A 1 93 ? 7.831 11.083 -0.824 1.00 84.31 93 ASP A N 1
ATOM 713 C CA . ASP A 1 93 ? 8.608 10.703 -2.009 1.00 84.31 93 ASP A CA 1
ATOM 714 C C . ASP A 1 93 ? 10.073 10.345 -1.678 1.00 84.31 93 ASP A C 1
ATOM 716 O O . ASP A 1 93 ? 10.834 9.953 -2.562 1.00 84.31 93 ASP A O 1
ATOM 720 N N . TYR A 1 94 ? 10.444 10.412 -0.398 1.00 84.00 94 TYR A N 1
ATOM 721 C CA . TYR A 1 94 ? 11.740 10.040 0.177 1.00 84.00 94 TYR A CA 1
ATOM 722 C C . TYR A 1 94 ? 11.564 9.051 1.347 1.00 84.00 94 TYR A C 1
ATOM 724 O O . TYR A 1 94 ? 10.432 8.723 1.715 1.00 84.00 94 TYR A O 1
ATOM 732 N N . ASP A 1 95 ? 12.666 8.534 1.906 1.00 84.44 95 ASP A N 1
ATOM 733 C CA . ASP A 1 95 ? 12.624 7.672 3.098 1.00 84.44 95 ASP A CA 1
ATOM 734 C C . ASP A 1 95 ? 12.113 8.458 4.314 1.00 84.44 95 ASP A C 1
ATOM 736 O O . ASP A 1 95 ? 12.782 9.364 4.809 1.00 84.44 95 ASP A O 1
ATOM 740 N N . ALA A 1 96 ? 10.903 8.144 4.758 1.00 83.31 96 ALA A N 1
ATOM 741 C CA . ALA A 1 96 ? 10.275 8.725 5.935 1.00 83.31 96 ALA A CA 1
ATOM 742 C C . ALA A 1 96 ? 10.573 7.909 7.204 1.00 83.31 96 ALA A C 1
ATOM 744 O O . ALA A 1 96 ? 10.352 8.403 8.312 1.00 83.31 96 ALA A O 1
ATOM 745 N N . ALA A 1 97 ? 11.096 6.683 7.059 1.00 66.50 97 ALA A N 1
ATOM 746 C CA . ALA A 1 97 ? 11.591 5.867 8.159 1.00 66.50 97 ALA A CA 1
ATOM 747 C C . ALA A 1 97 ? 12.962 6.390 8.612 1.00 66.50 97 ALA A C 1
ATOM 749 O O . ALA A 1 97 ? 13.995 5.732 8.520 1.00 66.50 97 ALA A O 1
ATOM 750 N N . THR A 1 98 ? 12.966 7.622 9.105 1.00 52.25 98 THR A N 1
ATOM 751 C CA . THR A 1 98 ? 14.097 8.178 9.841 1.00 52.25 98 THR A CA 1
ATOM 752 C C . THR A 1 98 ? 14.184 7.458 11.187 1.00 52.25 98 THR A C 1
ATOM 754 O O . THR A 1 98 ? 13.187 7.391 11.909 1.00 52.25 98 THR A O 1
ATOM 757 N N . GLY A 1 99 ? 15.355 6.879 11.475 1.00 44.34 99 GLY A N 1
ATOM 758 C CA . GLY A 1 99 ? 15.691 6.305 12.782 1.00 44.34 99 GLY A CA 1
ATOM 759 C C . GLY A 1 99 ? 15.676 7.319 13.918 1.00 44.34 99 GLY A C 1
ATOM 760 O O . GLY A 1 99 ? 15.784 8.536 13.639 1.00 44.34 99 GLY A O 1
#

Secondary structure (DSSP, 8-state):
--TT-S-TTGGGGS-------------GGG----HHHHHHHHHHHTT----EEE---S-HHHHTT--GGGEEETT--TTEEE-TTT--EEE-SS-----